Protein AF-A0A811Z2B8-F1 (afdb_monomer)

Nearest PDB structures (foldseek):
  6ftg-assembly1_b  TM=9.648E-01  e=1.712E-07  Oryctolagus cuniculus
  5umd-assembly1_4  TM=6.888E-01  e=4.053E-03  Plasmodium falciparum 3D7
  8btr-assembly1_Lc  TM=7.203E-01  e=3.922E-02  Giardia lamblia ATCC 50803

Radius of gyration: 39.34 Å; Cα contacts (8 Å, |Δi|>4): 7; chains: 1; bounding box: 70×96×105 Å

InterPro domains:
  IPR002673 Large ribosomal subunit protein eL29 [PF01779] (3-42)
  IPR002673 Large ribosomal subunit protein eL29 [PTHR12884] (1-61)

Mean predicted aligned error: 20.72 Å

Organism: Nyctereutes procyonoides (NCBI:txid34880)

Solvent-accessible surface area (backbone atoms only — not comparable to full-atom values): 12172 Å² total; per-residue (Å²): 134,92,84,78,85,91,79,86,68,85,67,51,63,61,5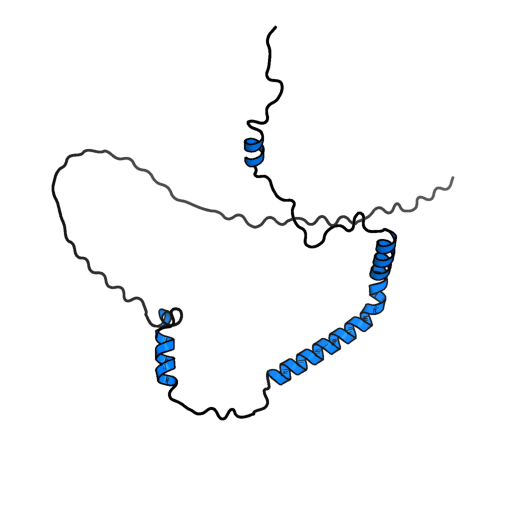8,52,50,74,80,47,82,75,77,83,86,86,62,98,75,74,81,74,76,92,54,60,66,72,60,52,51,52,53,50,52,54,64,68,52,51,73,80,50,44,69,64,50,51,54,53,51,50,53,52,49,50,53,51,50,51,52,50,52,49,61,76,52,61,76,87,70,79,77,86,68,82,91,66,83,52,66,66,56,51,50,53,51,49,66,68,35,74,84,60,42,64,78,77,60,80,86,79,87,74,91,82,90,80,90,83,89,87,85,82,89,83,87,86,85,84,85,85,92,81,90,82,91,86,82,88,86,89,82,85,87,78,84,83,79,82,82,78,85,80,89,80,86,84,88,81,86,74,90,81,88,80,92,131

Sequence (168 aa):
MAKFKNHTMHNQSQKWHRNGIKKPQSQRYKSLKSVDPKFLRNMCFAKKHNKKGLKKMQTNNAKAMTARAETIKALVKPKEVKPKIPKGDSHKLNGLAYTTHPKLRERLYPPKSKAKAQTKAQAVAATPAPAPASTHAAQVPKSPQAPTACQCEDGRTGMTPGLLSAWA

Secondary structure (DSSP, 8-state):
---------TTHHHHHHHS--PPPPP-SS---TTS-HHHHHHHHHHHHHGGGGHHHHHHHHHHHHHHHHHHHHHHHS-----------SHHHHHHHHHHH-HHHHGGG-----------------------------------PPPPPP-------------------

Structure (mmCIF, N/CA/C/O backbone):
data_AF-A0A811Z2B8-F1
#
_entry.id   AF-A0A811Z2B8-F1
#
loop_
_atom_site.group_PDB
_atom_site.id
_atom_site.type_symbol
_atom_site.label_atom_id
_atom_site.label_alt_id
_atom_site.label_comp_id
_atom_site.label_asym_id
_atom_site.label_entity_id
_atom_site.label_seq_id
_atom_site.pdbx_PDB_ins_code
_atom_site.Cartn_x
_atom_site.Cartn_y
_atom_site.Cartn_z
_atom_site.occupancy
_atom_site.B_iso_or_equiv
_atom_site.auth_seq_id
_atom_site.auth_comp_id
_atom_site.auth_asym_id
_atom_site.auth_atom_id
_atom_site.pdbx_PDB_model_num
ATOM 1 N N . MET A 1 1 ? 41.470 -36.071 -34.211 1.00 83.38 1 MET A N 1
ATOM 2 C CA . MET A 1 1 ? 40.555 -35.698 -33.107 1.00 83.38 1 MET A CA 1
ATOM 3 C C . MET A 1 1 ? 39.677 -34.545 -33.572 1.00 83.38 1 MET A C 1
ATOM 5 O O . MET A 1 1 ? 40.215 -33.509 -33.948 1.00 83.38 1 MET A O 1
ATOM 9 N N . ALA A 1 2 ? 38.360 -34.741 -33.648 1.00 87.75 2 ALA A N 1
ATOM 10 C CA . ALA A 1 2 ? 37.443 -33.703 -34.119 1.00 87.75 2 ALA A CA 1
ATOM 11 C C . ALA A 1 2 ? 37.185 -32.683 -33.000 1.00 87.75 2 ALA A C 1
ATOM 13 O O . ALA A 1 2 ? 36.843 -33.059 -31.881 1.00 87.75 2 ALA A O 1
ATOM 14 N N . LYS A 1 3 ? 37.380 -31.394 -33.292 1.00 93.88 3 LYS A N 1
ATOM 15 C CA . LYS A 1 3 ? 37.136 -30.296 -32.346 1.00 93.88 3 LYS A CA 1
ATOM 16 C C . LYS A 1 3 ? 35.720 -29.755 -32.550 1.00 93.88 3 LYS A C 1
ATOM 18 O O . LYS A 1 3 ? 35.315 -29.540 -33.688 1.00 93.88 3 LYS A O 1
ATOM 23 N N . PHE A 1 4 ? 34.996 -29.495 -31.464 1.00 94.12 4 PHE A N 1
ATOM 24 C CA . PHE A 1 4 ? 33.685 -28.837 -31.488 1.00 94.12 4 PHE A CA 1
ATOM 25 C C . PHE A 1 4 ? 33.753 -27.452 -30.827 1.00 94.12 4 PHE A C 1
ATOM 27 O O . PHE A 1 4 ? 34.719 -27.111 -30.142 1.00 94.12 4 PHE A O 1
ATOM 34 N N . LYS A 1 5 ? 32.734 -26.618 -31.062 1.00 94.00 5 LYS A N 1
ATOM 35 C CA . LYS A 1 5 ? 32.624 -25.292 -30.440 1.00 94.00 5 LYS A CA 1
ATOM 36 C C . LYS A 1 5 ? 32.165 -25.444 -28.989 1.00 94.00 5 LYS A C 1
ATOM 38 O O . LYS A 1 5 ? 31.076 -25.945 -28.742 1.00 94.00 5 LYS A O 1
ATOM 43 N N . ASN A 1 6 ? 32.957 -24.937 -28.052 1.00 93.06 6 ASN A N 1
ATOM 44 C CA . ASN A 1 6 ? 32.712 -25.136 -26.621 1.00 93.06 6 ASN A CA 1
ATOM 45 C C . ASN A 1 6 ? 31.554 -24.288 -26.043 1.00 93.06 6 ASN A C 1
ATOM 47 O O . ASN A 1 6 ? 30.937 -24.697 -25.067 1.00 93.06 6 ASN A O 1
ATOM 51 N N . HIS A 1 7 ? 31.229 -23.117 -26.616 1.00 95.50 7 HIS A N 1
ATOM 52 C CA . HIS A 1 7 ? 30.182 -22.223 -26.088 1.00 95.50 7 HIS A CA 1
ATOM 53 C C . HIS A 1 7 ? 29.614 -21.266 -27.159 1.00 95.50 7 HIS A C 1
ATOM 55 O O . HIS A 1 7 ? 30.344 -20.825 -28.051 1.00 95.50 7 HIS A O 1
ATOM 61 N N . THR A 1 8 ? 28.316 -20.922 -27.083 1.00 95.56 8 THR A N 1
ATOM 62 C CA . THR A 1 8 ? 27.687 -19.908 -27.954 1.00 95.56 8 THR A CA 1
ATOM 63 C C . THR A 1 8 ? 26.450 -19.241 -27.332 1.00 95.56 8 THR A C 1
ATOM 65 O O . THR A 1 8 ? 25.540 -19.907 -26.836 1.00 95.56 8 THR A O 1
ATOM 68 N N . MET A 1 9 ? 26.376 -17.910 -27.438 1.00 97.06 9 MET A N 1
ATOM 69 C CA . MET A 1 9 ? 25.198 -17.103 -27.079 1.00 97.06 9 MET A CA 1
ATOM 70 C C . MET A 1 9 ? 24.403 -16.596 -28.301 1.00 97.06 9 MET A C 1
ATOM 72 O O . MET A 1 9 ? 23.447 -15.841 -28.142 1.00 97.06 9 MET A O 1
ATOM 76 N N . HIS A 1 10 ? 24.749 -17.043 -29.515 1.00 97.50 10 HIS A N 1
ATOM 77 C CA . HIS A 1 10 ? 24.294 -16.448 -30.782 1.00 97.50 10 HIS A CA 1
ATOM 78 C C . HIS A 1 10 ? 22.764 -16.315 -30.925 1.00 97.50 10 HIS A C 1
ATOM 80 O O . HIS A 1 10 ? 22.263 -15.237 -31.220 1.00 97.50 10 HIS A O 1
ATOM 86 N N . ASN A 1 11 ? 22.006 -17.382 -30.658 1.00 96.50 11 ASN A N 1
ATOM 87 C CA . ASN A 1 11 ? 20.543 -17.392 -30.813 1.00 96.50 11 ASN A CA 1
ATOM 88 C C . ASN A 1 11 ? 19.789 -17.230 -29.475 1.00 96.50 11 ASN A C 1
ATOM 90 O O . ASN A 1 11 ? 18.588 -17.476 -29.389 1.00 96.50 11 ASN A O 1
ATOM 94 N N . GLN A 1 12 ? 20.479 -16.883 -28.384 1.00 96.25 12 GLN A N 1
ATOM 95 C CA . GLN A 1 12 ? 19.841 -16.825 -27.061 1.00 96.25 12 GLN A CA 1
ATOM 96 C C . GLN A 1 12 ? 18.939 -15.595 -26.940 1.00 96.25 12 GLN A C 1
ATOM 98 O O . GLN A 1 12 ? 17.771 -15.725 -26.581 1.00 96.25 12 GLN A O 1
ATOM 103 N N . SER A 1 13 ? 19.444 -14.429 -27.359 1.00 97.00 13 SER A N 1
ATOM 104 C CA . SER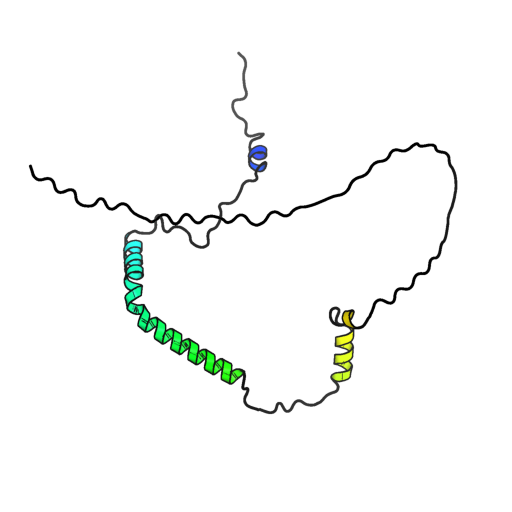 A 1 13 ? 18.674 -13.182 -27.363 1.00 97.00 13 SER A CA 1
ATOM 105 C C . SER A 1 13 ? 17.410 -13.303 -28.216 1.00 97.00 13 SER A C 1
ATOM 107 O O . SER A 1 13 ? 16.319 -12.985 -27.747 1.00 97.00 13 SER A O 1
ATOM 109 N N . GLN A 1 14 ? 17.516 -13.852 -29.431 1.00 97.31 14 GLN A N 1
ATOM 110 C CA . GLN A 1 14 ? 16.360 -13.998 -30.317 1.00 97.31 14 GLN A CA 1
ATOM 111 C C . GLN A 1 14 ? 15.260 -14.858 -29.681 1.00 97.31 14 GLN A C 1
ATOM 113 O O . GLN A 1 14 ? 14.087 -14.509 -29.784 1.00 97.31 14 GLN A O 1
ATOM 118 N N . LYS A 1 15 ? 15.623 -15.948 -28.986 1.00 97.12 15 LYS A N 1
ATOM 119 C CA . LYS A 1 15 ? 14.669 -16.809 -28.266 1.00 97.12 15 LYS A CA 1
ATOM 120 C C . LYS A 1 15 ? 13.987 -16.085 -27.106 1.00 97.12 15 LYS A C 1
ATOM 122 O O . LYS A 1 15 ? 12.770 -16.188 -26.984 1.00 97.12 15 LYS A O 1
ATOM 127 N N . TRP A 1 16 ? 14.726 -15.331 -26.289 1.00 97.25 16 TRP A N 1
ATOM 128 C CA . TRP A 1 16 ? 14.139 -14.559 -25.184 1.00 97.25 16 TRP A CA 1
ATOM 129 C C . TRP A 1 16 ? 13.145 -13.501 -25.679 1.00 97.25 16 TRP A C 1
ATOM 131 O O . TRP A 1 16 ? 12.117 -13.264 -25.045 1.00 97.25 16 TRP A O 1
ATOM 141 N N . HIS A 1 17 ? 13.410 -12.910 -26.846 1.00 97.75 17 HIS A N 1
ATOM 142 C CA . HIS A 1 17 ? 12.545 -11.895 -27.442 1.00 97.75 17 HIS A CA 1
ATOM 143 C C . HIS A 1 17 ? 11.357 -12.461 -28.234 1.00 97.75 17 HIS A C 1
ATOM 145 O O . HIS A 1 17 ? 10.406 -11.712 -28.439 1.00 97.75 17 HIS A O 1
ATOM 151 N N . ARG A 1 18 ? 11.326 -13.757 -28.604 1.00 97.00 18 ARG A N 1
ATOM 152 C CA . ARG A 1 18 ? 10.148 -14.375 -29.263 1.00 97.00 18 ARG A CA 1
ATOM 153 C C . ARG A 1 18 ? 8.863 -14.180 -28.452 1.00 97.00 18 ARG A C 1
ATOM 155 O O . ARG A 1 18 ? 7.837 -13.833 -29.020 1.00 97.00 18 ARG A O 1
ATOM 162 N N . ASN A 1 19 ? 8.949 -14.348 -27.132 1.00 94.50 19 ASN A N 1
ATOM 163 C CA . ASN A 1 19 ? 7.824 -14.160 -26.204 1.00 94.50 19 ASN A CA 1
ATOM 164 C C . ASN A 1 19 ? 7.843 -12.775 -25.523 1.00 94.50 19 ASN A C 1
ATOM 166 O O . ASN A 1 19 ? 6.902 -12.395 -24.819 1.00 94.50 19 ASN A O 1
ATOM 170 N N . GLY A 1 20 ? 8.915 -12.011 -25.750 1.00 96.69 20 GLY A N 1
ATOM 171 C CA . GLY A 1 20 ? 9.208 -10.743 -25.099 1.00 96.69 20 GLY A CA 1
ATOM 172 C C . GLY A 1 20 ? 9.637 -10.913 -23.640 1.00 96.69 20 GLY A C 1
ATOM 173 O O . GLY A 1 20 ? 8.982 -11.587 -22.847 1.00 96.69 20 GLY A O 1
ATOM 174 N N . ILE A 1 21 ? 10.713 -10.231 -23.252 1.00 96.88 21 ILE A N 1
ATOM 175 C CA . ILE A 1 21 ? 11.172 -10.196 -21.861 1.00 96.88 21 ILE A CA 1
ATOM 176 C C . ILE A 1 21 ? 10.199 -9.321 -21.060 1.00 96.88 21 ILE A C 1
ATOM 178 O O . ILE A 1 21 ? 10.200 -8.093 -21.173 1.00 96.88 21 ILE A O 1
ATOM 182 N N . LYS A 1 22 ? 9.314 -9.951 -20.283 1.00 96.94 22 LYS A N 1
ATOM 183 C CA . LYS A 1 22 ? 8.306 -9.242 -19.487 1.00 96.94 22 LYS A CA 1
ATOM 184 C C . LYS A 1 22 ? 8.920 -8.682 -18.207 1.00 96.94 22 LYS A C 1
ATOM 186 O O . LYS A 1 22 ? 9.706 -9.342 -17.533 1.00 96.94 22 LYS A O 1
ATOM 191 N N . LYS A 1 23 ? 8.515 -7.461 -17.854 1.00 97.06 23 LYS A N 1
ATOM 192 C CA . LYS A 1 23 ? 8.811 -6.874 -16.542 1.00 97.06 23 LYS A CA 1
ATOM 193 C C . LYS A 1 23 ? 7.966 -7.578 -15.469 1.00 97.06 23 LYS A C 1
ATOM 195 O O . LYS A 1 23 ? 6.848 -7.992 -15.781 1.00 97.06 23 LYS A O 1
ATOM 200 N N . PRO A 1 24 ? 8.449 -7.692 -14.220 1.00 96.62 24 PRO A N 1
ATOM 201 C CA . PRO A 1 24 ? 7.628 -8.214 -13.135 1.00 96.62 24 PRO A CA 1
ATOM 202 C C . PRO A 1 24 ? 6.391 -7.331 -12.935 1.00 96.62 24 PRO A C 1
ATOM 204 O O . PRO A 1 24 ? 6.470 -6.103 -13.031 1.00 96.62 24 PRO A O 1
ATOM 207 N N . GLN A 1 25 ? 5.249 -7.955 -12.648 1.00 96.50 25 GLN A N 1
ATOM 208 C CA . GLN A 1 25 ? 4.001 -7.237 -12.414 1.00 96.50 25 GLN A CA 1
ATOM 209 C C . GLN A 1 25 ? 4.103 -6.390 -11.140 1.00 96.50 25 GLN A C 1
ATOM 211 O O . GLN A 1 25 ? 4.441 -6.890 -10.064 1.00 96.50 25 GLN A O 1
ATOM 216 N N . SER A 1 26 ? 3.793 -5.098 -11.247 1.00 96.50 26 SER A N 1
ATOM 217 C CA . SER A 1 26 ? 3.652 -4.233 -10.080 1.00 96.50 26 SER A CA 1
ATOM 218 C C . SER A 1 26 ? 2.260 -4.406 -9.468 1.00 96.50 26 SER A C 1
ATOM 220 O O . SER A 1 26 ? 1.243 -4.281 -10.144 1.00 96.50 26 SER A O 1
ATOM 222 N N . GLN A 1 27 ? 2.214 -4.682 -8.165 1.00 96.25 27 GLN A N 1
ATOM 223 C CA . GLN A 1 27 ? 0.973 -4.770 -7.394 1.00 96.25 27 GLN A CA 1
ATOM 224 C C . GLN A 1 27 ? 0.829 -3.542 -6.486 1.00 96.25 27 GLN A C 1
ATOM 226 O O . GLN A 1 27 ? 1.819 -3.093 -5.904 1.00 96.25 27 GLN A O 1
ATOM 231 N N . ARG A 1 28 ? -0.403 -3.023 -6.324 1.00 97.56 28 ARG A N 1
ATOM 232 C CA . ARG A 1 28 ? -0.700 -1.861 -5.452 1.00 97.56 28 ARG A CA 1
ATOM 233 C C . ARG A 1 28 ? -0.214 -2.074 -4.014 1.00 97.56 28 ARG A C 1
ATOM 235 O O . ARG A 1 28 ? 0.331 -1.157 -3.412 1.00 97.56 28 ARG A O 1
ATOM 242 N N . TYR A 1 29 ? -0.400 -3.280 -3.480 1.00 96.69 29 TYR A N 1
ATOM 243 C CA . TYR A 1 29 ? 0.074 -3.675 -2.155 1.00 96.69 29 TYR A CA 1
ATOM 244 C C . TYR A 1 29 ? 1.035 -4.857 -2.284 1.00 96.69 29 TYR A C 1
ATOM 246 O O . TYR A 1 29 ? 0.654 -5.915 -2.783 1.00 96.69 29 TYR A O 1
ATOM 254 N N . LYS A 1 30 ? 2.284 -4.672 -1.846 1.00 97.00 30 LYS A N 1
ATOM 255 C CA . LYS A 1 30 ? 3.310 -5.725 -1.813 1.00 97.00 30 LYS A CA 1
ATOM 256 C C . LYS A 1 30 ? 3.226 -6.527 -0.511 1.00 97.00 30 LYS A C 1
ATOM 258 O O . LYS A 1 30 ? 2.704 -6.045 0.494 1.00 97.00 30 LYS A O 1
ATOM 263 N N . SER A 1 31 ? 3.781 -7.738 -0.512 1.00 96.25 31 SER A N 1
ATOM 264 C CA . SER A 1 31 ? 3.920 -8.542 0.705 1.00 96.25 31 SER A CA 1
ATOM 265 C C . SER A 1 31 ? 4.874 -7.881 1.702 1.00 96.25 31 SER A C 1
ATOM 267 O O . SER A 1 31 ? 5.921 -7.378 1.304 1.00 96.25 31 SER A O 1
ATOM 269 N N . LEU A 1 32 ? 4.574 -7.984 2.997 1.00 97.00 32 LEU A N 1
ATOM 270 C CA . LEU A 1 32 ? 5.443 -7.512 4.086 1.00 97.00 32 LEU A CA 1
ATOM 271 C C . LEU A 1 32 ? 6.443 -8.587 4.554 1.00 97.00 32 LEU A C 1
ATOM 273 O O . LEU A 1 32 ? 6.851 -8.606 5.714 1.00 97.00 32 LEU A O 1
ATOM 277 N N . LYS A 1 33 ? 6.809 -9.521 3.667 1.00 95.81 33 LYS A N 1
ATOM 278 C CA . LYS A 1 33 ? 7.812 -10.553 3.954 1.00 95.81 33 LYS A CA 1
ATOM 279 C C . LYS A 1 33 ? 9.177 -9.878 4.139 1.00 95.81 33 LYS A C 1
ATOM 281 O O . LYS A 1 33 ? 9.493 -8.946 3.406 1.00 95.81 33 LYS A O 1
ATOM 286 N N . SER A 1 34 ? 9.945 -10.341 5.124 1.00 97.19 34 SER A N 1
ATOM 287 C CA . SER A 1 34 ? 11.258 -9.792 5.514 1.00 97.19 34 SER A CA 1
ATOM 288 C C . SER A 1 34 ? 11.241 -8.427 6.219 1.00 97.19 34 SER A C 1
ATOM 290 O O . SER A 1 34 ? 12.303 -7.876 6.491 1.00 97.19 34 SER A O 1
ATOM 292 N N . VAL A 1 35 ? 10.067 -7.885 6.556 1.00 97.50 35 VAL A N 1
ATOM 293 C CA . VAL A 1 35 ? 9.969 -6.727 7.459 1.00 97.50 35 VAL A CA 1
ATOM 294 C C . VAL A 1 35 ? 10.275 -7.177 8.892 1.00 97.50 35 VAL A C 1
ATOM 296 O O . VAL A 1 35 ? 9.933 -8.299 9.267 1.00 97.50 35 VAL A O 1
ATOM 299 N N . ASP A 1 36 ? 10.901 -6.305 9.688 1.00 97.88 36 ASP A N 1
ATOM 300 C CA . ASP A 1 36 ? 11.283 -6.580 11.077 1.00 97.88 36 ASP A CA 1
ATOM 301 C C . ASP A 1 36 ? 10.135 -7.233 11.884 1.00 97.88 36 ASP A C 1
ATOM 303 O O . ASP A 1 36 ? 9.046 -6.650 12.007 1.00 97.88 36 ASP A O 1
ATOM 307 N N . PRO A 1 37 ? 10.352 -8.429 12.465 1.00 98.06 37 PRO A N 1
ATOM 308 C CA . PRO A 1 37 ? 9.346 -9.112 13.266 1.00 98.06 37 PRO A CA 1
ATOM 309 C C . PRO A 1 37 ? 8.814 -8.271 14.430 1.00 98.06 37 PRO A C 1
ATOM 311 O O . PRO A 1 37 ? 7.626 -8.368 14.748 1.00 98.06 37 PRO A O 1
ATOM 314 N N . LYS A 1 38 ? 9.642 -7.427 15.066 1.00 98.25 38 LYS A N 1
ATOM 315 C CA . LYS A 1 38 ? 9.194 -6.579 16.184 1.00 98.25 38 LYS A CA 1
ATOM 316 C C . LYS A 1 38 ? 8.194 -5.528 15.700 1.00 98.25 38 LYS A C 1
ATOM 318 O O . LYS A 1 38 ? 7.119 -5.390 16.293 1.00 98.25 38 LYS A O 1
ATOM 323 N N . PHE A 1 39 ? 8.487 -4.865 14.583 1.00 98.06 39 PHE A N 1
ATOM 324 C CA . PHE A 1 39 ? 7.545 -3.970 13.913 1.00 98.06 39 PHE A CA 1
ATOM 325 C C . PHE A 1 39 ? 6.250 -4.682 13.487 1.00 98.06 39 PHE A C 1
ATOM 327 O O . PHE A 1 39 ? 5.151 -4.191 13.766 1.00 98.06 39 PHE A O 1
ATOM 334 N N . LEU A 1 40 ? 6.351 -5.864 12.864 1.00 97.75 40 LEU A N 1
ATOM 335 C CA . LEU A 1 40 ? 5.181 -6.628 12.416 1.00 97.75 40 LEU A CA 1
ATOM 336 C C . LEU A 1 40 ? 4.270 -7.028 13.578 1.00 97.75 40 LEU A C 1
ATOM 338 O O . LEU A 1 40 ? 3.049 -6.912 13.460 1.00 97.75 40 LEU A O 1
ATOM 342 N N . ARG A 1 41 ? 4.839 -7.436 14.718 1.00 98.19 41 ARG A N 1
ATOM 343 C CA . ARG A 1 41 ? 4.070 -7.750 15.932 1.00 98.19 41 ARG A CA 1
ATOM 344 C C . ARG A 1 41 ? 3.248 -6.548 16.384 1.00 98.19 41 ARG A C 1
ATOM 346 O O . ARG A 1 41 ? 2.037 -6.682 16.554 1.00 98.19 41 ARG A O 1
ATOM 353 N N . ASN A 1 42 ? 3.868 -5.374 16.508 1.00 97.94 42 ASN A N 1
ATOM 354 C CA . ASN A 1 42 ? 3.167 -4.152 16.909 1.00 97.94 42 ASN A CA 1
ATOM 355 C C . ASN A 1 42 ? 2.056 -3.763 15.917 1.00 97.94 42 ASN A C 1
ATOM 357 O O . ASN A 1 42 ? 0.915 -3.529 16.313 1.00 97.94 42 ASN A O 1
ATOM 361 N N . MET A 1 43 ? 2.352 -3.762 14.615 1.00 97.81 43 MET A N 1
ATOM 362 C CA . MET A 1 43 ? 1.357 -3.458 13.584 1.00 97.81 43 MET A CA 1
ATOM 363 C C . MET A 1 43 ? 0.178 -4.446 13.609 1.00 97.81 43 MET A C 1
ATOM 365 O O . MET A 1 43 ? -0.971 -4.036 13.426 1.00 97.81 43 MET A O 1
ATOM 369 N N . CYS A 1 44 ? 0.430 -5.735 13.854 1.00 97.50 44 CYS A N 1
ATOM 370 C CA . CYS A 1 44 ? -0.621 -6.736 14.028 1.00 97.50 44 CYS A CA 1
ATOM 371 C C . CYS A 1 44 ? -1.489 -6.444 15.260 1.00 97.50 44 CYS A C 1
ATOM 373 O O . CYS A 1 44 ? -2.713 -6.519 15.155 1.00 97.50 44 CYS A O 1
ATOM 375 N N . PHE A 1 45 ? -0.901 -6.051 16.395 1.00 97.94 45 PHE A N 1
ATOM 376 C CA . PHE A 1 45 ? -1.661 -5.651 17.586 1.00 97.94 45 PHE A CA 1
ATOM 377 C C . PHE A 1 45 ? -2.512 -4.397 17.350 1.00 97.94 45 PHE A C 1
ATOM 379 O O . PHE A 1 45 ? -3.696 -4.391 17.695 1.00 97.94 45 PHE A O 1
ATOM 386 N N . ALA A 1 46 ? -1.961 -3.372 16.696 1.00 96.44 46 ALA A N 1
ATOM 387 C CA . ALA A 1 46 ? -2.713 -2.175 16.326 1.00 96.44 46 ALA A CA 1
ATOM 388 C C . ALA A 1 46 ? -3.921 -2.530 15.440 1.00 96.44 46 ALA A C 1
ATOM 390 O O . ALA A 1 46 ? -5.060 -2.168 15.744 1.00 96.44 46 ALA A O 1
ATOM 391 N N . LYS A 1 47 ? -3.700 -3.346 14.397 1.00 96.12 47 LYS A N 1
ATOM 392 C CA . LYS A 1 47 ? -4.771 -3.8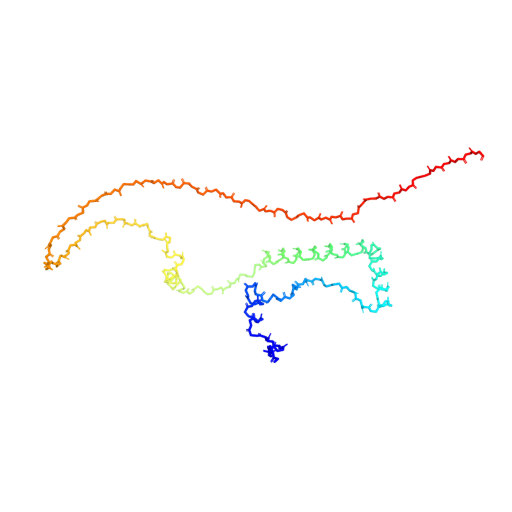31 13.512 1.00 96.12 47 LYS A CA 1
ATOM 393 C C . LYS A 1 47 ? -5.815 -4.670 14.254 1.00 96.12 47 LYS A C 1
ATOM 395 O O . LYS A 1 47 ? -7.008 -4.513 13.995 1.00 96.12 47 LYS A O 1
ATOM 400 N N . LYS A 1 48 ? -5.390 -5.506 15.208 1.00 96.94 48 LYS A N 1
ATOM 401 C CA .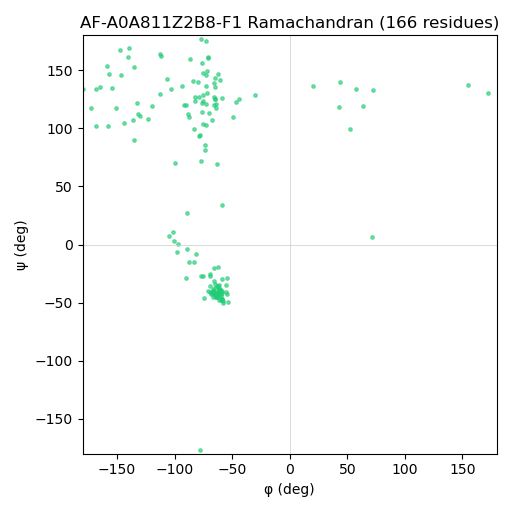 LYS A 1 48 ? -6.267 -6.352 16.036 1.00 96.94 48 LYS A CA 1
ATOM 402 C C . LYS A 1 48 ? -7.245 -5.526 16.876 1.00 96.94 48 LYS A C 1
ATOM 404 O O . LYS A 1 48 ? -8.400 -5.923 17.030 1.00 96.94 48 LYS A O 1
ATOM 409 N N . HIS A 1 49 ? -6.815 -4.380 17.406 1.00 96.50 49 HIS A N 1
ATOM 410 C CA . HIS A 1 49 ? -7.614 -3.577 18.338 1.00 96.50 49 HIS A CA 1
ATOM 411 C C . HIS A 1 49 ? -8.382 -2.401 17.710 1.00 96.50 49 HIS A C 1
ATOM 413 O O . HIS A 1 49 ? -9.147 -1.751 18.423 1.00 96.50 49 HIS A O 1
ATOM 419 N N . ASN A 1 50 ? -8.300 -2.183 16.391 1.00 94.50 50 ASN A N 1
ATOM 420 C CA . ASN A 1 50 ? -9.039 -1.116 15.692 1.00 94.50 50 ASN A CA 1
ATOM 421 C C . ASN A 1 50 ? -10.563 -1.149 15.918 1.00 94.50 50 ASN A C 1
ATOM 423 O O . ASN A 1 50 ? -11.212 -0.104 15.947 1.00 94.50 50 ASN A O 1
ATOM 427 N N . LYS A 1 51 ? -11.146 -2.333 16.156 1.00 93.75 51 LYS A N 1
ATOM 428 C CA . LYS A 1 51 ? -12.588 -2.487 16.421 1.00 93.75 51 LYS A CA 1
ATOM 429 C C . LYS A 1 51 ? -13.062 -1.698 17.650 1.00 93.75 51 LYS A C 1
ATOM 431 O O . LYS A 1 51 ? -14.202 -1.244 17.674 1.00 93.75 51 LYS A O 1
ATOM 436 N N . LYS A 1 52 ? -12.194 -1.484 18.648 1.00 93.56 52 LYS A N 1
ATOM 437 C CA . LYS A 1 52 ? -12.537 -0.760 19.886 1.00 93.56 52 LYS A CA 1
ATOM 438 C C . LYS A 1 52 ? -12.857 0.721 19.637 1.00 93.56 52 LYS A C 1
ATOM 440 O O . LYS A 1 52 ? -13.6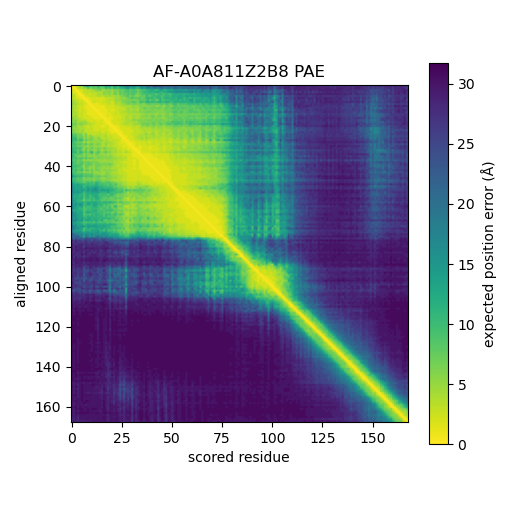81 1.297 20.340 1.00 93.56 52 LYS A O 1
ATOM 445 N N . GLY A 1 53 ? -12.226 1.340 18.637 1.00 91.44 53 GLY A N 1
ATOM 446 C CA . GLY A 1 53 ? -12.397 2.761 18.308 1.00 91.44 53 GLY A CA 1
ATOM 447 C C . GLY A 1 53 ? -13.531 3.060 17.325 1.00 91.44 53 GLY A C 1
ATOM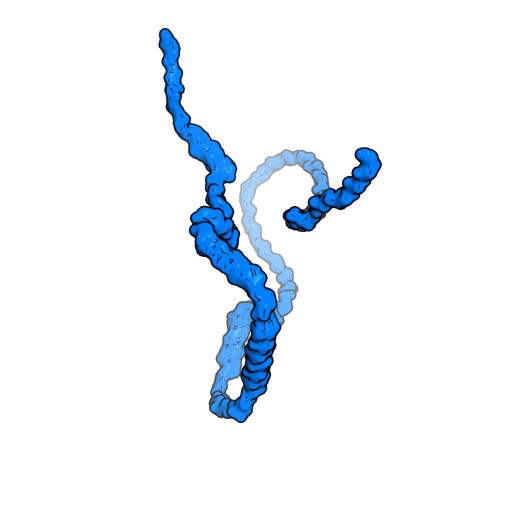 448 O O . GLY A 1 53 ? -13.812 4.229 17.061 1.00 91.44 53 GLY A O 1
ATOM 449 N N . LEU A 1 54 ? -14.199 2.030 16.792 1.00 93.69 54 LEU A N 1
ATOM 450 C CA . LEU A 1 54 ? -15.093 2.163 15.641 1.00 93.69 54 LEU A CA 1
ATOM 451 C C . LEU A 1 54 ? -16.260 3.131 15.888 1.00 93.69 54 LEU A C 1
ATOM 453 O O . LEU A 1 54 ? -16.522 3.990 15.051 1.00 93.69 54 LEU A O 1
ATOM 457 N N . LYS A 1 55 ? -16.912 3.058 17.057 1.00 93.81 55 LYS A N 1
ATOM 458 C CA . LYS A 1 55 ? -18.043 3.942 17.404 1.00 93.81 55 LYS A CA 1
ATOM 459 C C . LYS A 1 55 ? -17.635 5.418 17.454 1.00 93.81 55 LYS A C 1
ATOM 461 O O . LYS A 1 55 ? -18.348 6.273 16.943 1.00 93.81 55 LYS A O 1
ATOM 466 N N . LYS A 1 56 ? -16.467 5.718 18.034 1.00 94.88 56 LYS A N 1
ATOM 467 C CA . LYS A 1 56 ? -15.931 7.090 18.122 1.00 94.88 56 LYS A CA 1
ATOM 468 C C . LYS A 1 56 ? -15.576 7.635 16.737 1.00 94.88 56 LYS A C 1
ATOM 470 O O . LYS A 1 56 ? -15.856 8.787 16.427 1.00 94.88 56 LYS A O 1
ATOM 475 N N . MET A 1 57 ? -14.998 6.785 15.892 1.00 94.69 57 MET A N 1
ATOM 476 C CA . MET A 1 57 ? -14.677 7.131 14.511 1.00 94.69 57 MET A CA 1
ATOM 477 C C . MET A 1 57 ? -15.949 7.382 13.687 1.00 94.69 57 MET A C 1
ATOM 479 O O . MET A 1 57 ? -16.013 8.353 12.943 1.00 94.69 57 MET A O 1
ATOM 483 N N . GLN A 1 58 ? -16.983 6.551 13.842 1.00 96.00 58 GLN A N 1
ATOM 484 C CA . GLN A 1 58 ? -18.243 6.700 13.112 1.00 96.00 58 GLN A CA 1
ATOM 485 C C . GLN A 1 58 ? -18.957 8.008 13.459 1.00 96.00 58 GLN A C 1
ATOM 487 O O . GLN A 1 58 ? -19.393 8.716 12.556 1.00 96.00 58 GLN A O 1
ATOM 492 N N . THR A 1 59 ? -19.036 8.364 14.743 1.00 95.94 59 THR A N 1
ATOM 493 C CA . THR A 1 59 ? -19.669 9.624 15.158 1.00 95.94 59 THR A CA 1
ATOM 494 C C . THR A 1 59 ? -18.884 10.837 14.674 1.00 95.94 59 THR A C 1
ATOM 496 O O . THR A 1 59 ? -19.487 11.797 14.203 1.00 95.94 59 THR A O 1
ATOM 499 N N . ASN A 1 60 ? -17.551 10.802 14.730 1.00 97.19 60 ASN A N 1
ATOM 500 C CA . ASN A 1 60 ? -16.722 11.879 14.197 1.00 97.19 60 ASN A CA 1
ATOM 501 C C . ASN A 1 60 ? -16.885 12.032 12.675 1.00 97.19 60 ASN A C 1
ATOM 503 O O . ASN A 1 60 ? -17.096 13.142 12.194 1.00 97.19 60 ASN A O 1
ATOM 507 N N . ASN A 1 61 ? -16.884 10.922 11.934 1.00 96.38 61 ASN A N 1
ATOM 508 C CA . ASN A 1 61 ? -17.116 10.936 10.492 1.00 96.38 61 ASN A CA 1
ATOM 509 C C . ASN A 1 61 ? -18.517 11.445 10.139 1.00 96.38 61 ASN A C 1
ATOM 511 O O . ASN A 1 61 ? -18.650 12.243 9.217 1.00 96.38 61 ASN A O 1
ATOM 515 N N . ALA A 1 62 ? -19.552 11.038 10.881 1.00 97.06 62 ALA A N 1
ATOM 516 C CA . ALA A 1 62 ? -20.908 11.541 10.684 1.00 97.06 62 ALA A CA 1
ATOM 517 C C . ALA A 1 62 ? -20.963 13.061 10.886 1.00 97.06 62 ALA A C 1
ATOM 519 O O . ALA A 1 62 ? -21.450 13.765 10.008 1.00 97.06 62 ALA A O 1
ATOM 520 N N . LYS A 1 63 ? -20.367 13.574 11.972 1.00 97.31 63 LYS A N 1
ATOM 521 C CA . LYS A 1 63 ? -20.253 15.021 12.229 1.00 97.31 63 LYS A CA 1
ATOM 522 C C . LYS A 1 63 ? -19.506 15.758 11.110 1.00 97.31 63 LYS A C 1
ATOM 524 O O . LYS A 1 63 ? -19.901 16.848 10.709 1.00 97.31 63 LYS A O 1
ATOM 529 N N . ALA A 1 64 ? -18.437 15.167 10.580 1.00 97.06 64 ALA A N 1
ATOM 530 C CA . ALA A 1 64 ? -17.697 15.746 9.463 1.00 97.06 64 ALA A CA 1
ATOM 531 C C . ALA A 1 64 ? -18.528 15.768 8.166 1.00 97.06 64 ALA A C 1
ATOM 533 O O . ALA A 1 64 ? -18.460 16.735 7.408 1.00 97.06 64 ALA A O 1
ATOM 534 N N . MET A 1 65 ? -19.327 14.728 7.910 1.00 97.62 65 MET A N 1
ATOM 535 C CA . MET A 1 65 ? -20.219 14.671 6.748 1.00 97.62 65 MET A CA 1
ATOM 536 C C . MET A 1 65 ? -21.378 15.659 6.861 1.00 97.62 65 MET A C 1
ATOM 538 O O . MET A 1 65 ? -21.681 16.324 5.873 1.00 97.62 65 MET A O 1
ATOM 542 N N . THR A 1 66 ? -21.988 15.814 8.040 1.00 97.44 66 THR A N 1
ATOM 543 C CA . THR A 1 66 ? -23.063 16.799 8.246 1.00 97.44 66 THR A CA 1
ATOM 544 C C . THR A 1 66 ? -22.548 18.220 8.052 1.00 97.44 66 THR A C 1
ATOM 546 O O . THR A 1 66 ? -23.149 18.976 7.297 1.00 97.44 66 THR A O 1
ATOM 549 N N . ALA A 1 67 ? -21.379 18.551 8.611 1.00 97.38 67 ALA A N 1
ATOM 550 C CA . ALA A 1 67 ? -20.750 19.855 8.406 1.00 97.38 67 ALA A CA 1
ATOM 551 C C . ALA A 1 67 ? -20.463 20.130 6.918 1.00 97.38 67 ALA A C 1
ATOM 553 O O . ALA A 1 67 ? -20.735 21.219 6.419 1.00 97.38 67 ALA A O 1
ATOM 554 N N . ARG A 1 68 ? -19.965 19.129 6.176 1.00 96.50 68 ARG A N 1
ATOM 555 C CA . ARG A 1 68 ? -19.769 19.244 4.720 1.00 96.50 68 ARG A CA 1
ATOM 556 C C . ARG A 1 68 ? -21.085 19.412 3.959 1.00 96.50 68 ARG A C 1
ATOM 558 O O . ARG A 1 68 ? -21.132 20.142 2.977 1.00 96.50 68 ARG A O 1
ATOM 565 N N . ALA A 1 69 ? -22.155 18.748 4.383 1.00 96.69 69 ALA A N 1
ATOM 566 C CA . ALA A 1 69 ? -23.461 18.893 3.749 1.00 96.69 69 ALA A CA 1
ATOM 567 C C . ALA A 1 69 ? -24.036 20.300 3.968 1.00 96.69 69 ALA A C 1
ATOM 569 O O . ALA A 1 69 ? -24.576 20.899 3.039 1.00 96.69 69 ALA A O 1
ATOM 570 N N . GLU A 1 70 ? -23.881 20.852 5.170 1.00 94.12 70 GLU A N 1
ATOM 571 C CA . GLU A 1 70 ? -24.293 22.218 5.499 1.00 94.12 70 GLU A CA 1
ATOM 572 C C . GLU A 1 70 ? -23.505 23.260 4.707 1.00 94.12 70 GLU A C 1
ATOM 574 O O . GLU A 1 70 ? -24.102 24.191 4.166 1.00 94.12 70 GLU A O 1
ATOM 579 N N . THR A 1 71 ? -22.189 23.084 4.559 1.00 95.19 71 THR A N 1
ATOM 580 C CA . THR A 1 71 ? -21.365 24.001 3.760 1.00 95.19 71 THR A CA 1
ATOM 581 C C . THR A 1 71 ? -21.731 23.941 2.280 1.00 95.19 71 THR A C 1
ATOM 583 O O . THR A 1 71 ? -21.869 24.989 1.650 1.00 95.19 71 THR A O 1
ATOM 586 N N . ILE A 1 72 ? -21.975 22.747 1.727 1.00 95.75 72 ILE A N 1
ATOM 587 C CA . ILE A 1 72 ? -22.474 22.593 0.352 1.00 95.75 72 ILE A CA 1
ATOM 588 C C . ILE A 1 72 ? -23.846 23.259 0.209 1.00 95.75 72 ILE A C 1
ATOM 590 O O . ILE A 1 72 ? -24.065 24.009 -0.737 1.00 95.75 72 ILE A O 1
ATOM 594 N N . LYS A 1 73 ? -24.764 23.050 1.158 1.00 95.56 73 LYS A N 1
ATOM 595 C CA . LYS A 1 73 ? -26.094 23.677 1.146 1.00 95.56 73 LYS A CA 1
ATOM 596 C C . LYS A 1 73 ? -26.009 25.206 1.204 1.00 95.56 73 LYS A C 1
ATOM 598 O O . LYS A 1 73 ? -26.775 25.872 0.514 1.00 95.56 73 LYS A O 1
ATOM 603 N N . ALA A 1 74 ? -25.085 25.756 1.990 1.00 91.94 74 ALA A N 1
ATOM 604 C CA . ALA A 1 74 ? -24.829 27.192 2.068 1.00 91.94 74 ALA A CA 1
ATOM 605 C C . ALA A 1 74 ? -24.194 27.749 0.783 1.00 91.94 74 ALA A C 1
ATOM 607 O O . ALA A 1 74 ? -24.535 28.851 0.371 1.00 91.94 74 ALA A O 1
ATOM 608 N N . LEU A 1 75 ? -23.319 26.989 0.117 1.00 91.00 75 LEU A N 1
ATOM 609 C CA . LEU A 1 75 ? -22.761 27.372 -1.182 1.00 91.00 75 LEU A CA 1
ATOM 610 C C . LEU A 1 75 ? -23.826 27.356 -2.288 1.00 91.00 75 LEU A C 1
ATOM 612 O O . LEU A 1 75 ? -23.875 28.265 -3.110 1.00 91.00 75 LEU A O 1
ATOM 616 N N . VAL A 1 76 ? -24.682 26.329 -2.298 1.00 90.69 76 VAL A N 1
ATOM 617 C CA . VAL A 1 76 ? -25.782 26.168 -3.267 1.00 90.69 76 VAL A CA 1
ATOM 618 C C . VAL A 1 76 ? -26.888 27.202 -3.054 1.00 90.69 76 VAL A C 1
ATOM 620 O O . VAL A 1 76 ? -27.587 27.547 -4.003 1.00 90.69 76 VAL A O 1
ATOM 623 N N . LYS A 1 77 ? -27.037 27.732 -1.835 1.00 77.38 77 LYS A N 1
ATOM 624 C CA . LYS A 1 77 ? -27.840 28.926 -1.551 1.00 77.38 77 LYS A CA 1
ATOM 625 C C . LYS A 1 77 ? -26.927 30.152 -1.434 1.00 77.38 77 LYS A C 1
ATOM 627 O O . LYS A 1 77 ? -26.754 30.651 -0.318 1.00 77.38 77 LYS A O 1
ATOM 632 N N . PRO A 1 78 ? -26.323 30.650 -2.529 1.00 66.44 78 PRO A N 1
ATOM 633 C CA . PRO A 1 78 ? -25.507 31.843 -2.430 1.00 66.44 78 PRO A CA 1
ATOM 634 C C . PRO A 1 78 ? -26.381 32.980 -1.900 1.00 66.44 78 PRO A C 1
ATOM 636 O O . PRO A 1 78 ? -27.458 33.260 -2.427 1.00 66.44 78 PRO A O 1
ATOM 639 N N . LYS A 1 79 ? -25.904 33.611 -0.822 1.00 62.72 79 LYS A N 1
ATOM 640 C CA . LYS A 1 79 ? -26.390 34.909 -0.351 1.00 62.72 79 LYS A CA 1
ATOM 641 C C . LYS A 1 79 ? -26.537 35.823 -1.563 1.00 62.72 79 LYS A C 1
ATOM 643 O O . LYS A 1 79 ? -25.575 36.004 -2.308 1.00 62.72 79 LYS A O 1
ATOM 648 N N . GLU A 1 80 ? -27.734 36.375 -1.732 1.00 57.44 80 GLU A N 1
ATOM 649 C CA . GLU A 1 80 ? -28.113 37.328 -2.774 1.00 57.44 80 GLU A CA 1
ATOM 650 C C . GLU A 1 80 ? -27.319 38.640 -2.647 1.00 57.44 80 GLU A C 1
ATOM 652 O O . GLU A 1 80 ? -27.849 39.697 -2.319 1.00 57.44 80 GLU A O 1
ATOM 657 N N . VAL A 1 81 ? -26.019 38.610 -2.920 1.00 57.66 81 VAL A N 1
ATOM 658 C CA . VAL A 1 81 ? -25.299 39.816 -3.310 1.00 57.66 81 VAL A CA 1
ATOM 659 C C . VAL A 1 81 ? -25.559 39.958 -4.795 1.00 57.66 81 VAL A C 1
ATOM 661 O O . VAL A 1 81 ? -24.944 39.263 -5.598 1.00 57.66 81 VAL A O 1
ATOM 664 N N . LYS A 1 82 ? -26.520 40.819 -5.154 1.00 63.78 82 LYS A N 1
ATOM 665 C CA . LYS A 1 82 ? -26.789 41.198 -6.547 1.00 63.78 82 LYS A CA 1
ATOM 666 C C . LYS A 1 82 ? -25.458 41.591 -7.200 1.00 63.78 82 LYS A C 1
ATOM 668 O O . LYS A 1 82 ? -24.927 42.649 -6.851 1.00 63.78 82 LYS A O 1
ATOM 673 N N . PRO A 1 83 ? -24.905 40.798 -8.135 1.00 62.81 83 PRO A N 1
ATOM 674 C CA . PRO A 1 83 ? -23.732 41.237 -8.855 1.00 62.81 83 PRO A CA 1
ATOM 675 C C . PRO A 1 83 ? -24.207 42.368 -9.767 1.00 62.81 83 PRO A C 1
ATOM 677 O O . PRO A 1 83 ? -25.035 42.174 -10.660 1.00 62.81 83 PRO A O 1
ATOM 680 N N . LYS A 1 84 ? -23.747 43.589 -9.497 1.00 63.88 84 LYS A N 1
ATOM 681 C CA . LYS A 1 84 ? -24.030 44.755 -10.335 1.00 63.88 84 LYS A CA 1
ATOM 682 C C . LYS A 1 84 ? -23.120 44.662 -11.561 1.00 63.88 84 LYS A C 1
ATOM 684 O O . LYS A 1 84 ? -22.107 45.340 -11.656 1.00 63.88 84 LYS A O 1
ATOM 689 N N . ILE A 1 85 ? -23.442 43.716 -12.442 1.00 64.31 85 ILE A N 1
ATOM 690 C CA . ILE A 1 85 ? -22.708 43.462 -13.681 1.00 64.31 85 ILE A CA 1
ATOM 691 C C . ILE A 1 85 ? -23.081 44.581 -14.664 1.00 64.31 85 ILE A C 1
ATOM 693 O O . ILE A 1 85 ? -24.275 44.763 -14.935 1.00 64.31 85 ILE A O 1
ATOM 697 N N . PRO A 1 86 ? -22.111 45.341 -15.199 1.00 68.81 86 PRO A N 1
ATOM 698 C CA . PRO A 1 86 ? -22.386 46.302 -16.256 1.00 68.81 86 PRO A CA 1
ATOM 699 C C . PRO A 1 86 ? -22.838 45.549 -17.514 1.00 68.81 86 PRO A C 1
ATOM 701 O O . PRO A 1 86 ? -22.170 44.633 -17.991 1.00 68.81 86 PRO A O 1
ATOM 704 N N . LYS A 1 87 ? -24.006 45.916 -18.045 1.00 64.56 87 LYS A N 1
ATOM 705 C CA . LYS A 1 87 ? -24.558 45.343 -19.278 1.00 64.56 87 LYS A CA 1
ATOM 706 C C . LYS A 1 87 ? -23.835 45.982 -20.472 1.00 64.56 87 LYS A C 1
ATOM 708 O O . LYS A 1 87 ? -24.207 47.073 -20.880 1.00 64.56 87 LYS A O 1
ATOM 713 N N . GLY A 1 88 ? -22.786 45.334 -20.978 1.00 67.69 88 GLY A N 1
ATOM 714 C CA . GLY A 1 88 ? -22.075 45.723 -22.207 1.00 67.69 88 GLY A CA 1
ATOM 715 C C . GLY A 1 88 ? -22.273 44.711 -23.345 1.00 67.69 88 GLY A C 1
ATOM 716 O O . GLY A 1 88 ? -22.666 43.571 -23.077 1.00 67.69 88 GLY A O 1
ATOM 717 N N . ASP A 1 89 ? -21.983 45.131 -24.586 1.00 64.19 89 ASP A N 1
ATOM 718 C CA . ASP A 1 89 ? -22.296 44.554 -25.923 1.00 64.19 89 ASP A CA 1
ATOM 719 C C . ASP A 1 89 ? -21.787 43.127 -26.248 1.00 64.19 89 ASP A C 1
ATOM 721 O O . ASP A 1 89 ? -21.473 42.767 -27.385 1.00 64.19 89 ASP A O 1
ATOM 725 N N . SER A 1 90 ? -21.747 42.256 -25.253 1.00 64.69 90 SER A N 1
ATOM 726 C CA . SER A 1 90 ? -21.331 40.858 -25.337 1.00 64.69 90 SER A CA 1
ATOM 727 C C . SER A 1 90 ? -22.202 39.995 -26.255 1.00 64.69 90 SER A C 1
ATOM 729 O O . SER A 1 90 ? -21.744 38.951 -26.709 1.00 64.69 90 SER A O 1
ATOM 731 N N . HIS A 1 91 ? -23.435 40.403 -26.581 1.00 71.56 91 HIS A N 1
ATOM 732 C CA . HIS A 1 91 ? -24.354 39.565 -27.359 1.00 71.56 91 HIS A CA 1
ATOM 733 C C . HIS A 1 91 ? -23.880 39.345 -28.807 1.00 71.56 91 HIS A C 1
ATOM 735 O O . HIS A 1 91 ? -23.974 38.225 -29.316 1.00 71.56 91 HIS A O 1
ATOM 741 N N . LYS A 1 92 ? -23.351 40.378 -29.483 1.00 75.31 92 LYS A N 1
ATOM 742 C CA . LYS A 1 92 ? -22.848 40.236 -30.864 1.00 75.31 92 LYS A CA 1
ATOM 743 C C . LYS A 1 92 ? -21.596 39.353 -30.907 1.00 75.31 92 LYS A C 1
ATOM 745 O O . LYS A 1 92 ? -21.494 38.474 -31.756 1.00 75.31 92 LYS A O 1
ATOM 750 N N . LEU A 1 93 ? -20.689 39.532 -29.946 1.00 77.69 93 LEU A N 1
ATOM 751 C CA . LEU A 1 93 ? -19.447 38.759 -29.843 1.00 77.69 93 LEU A CA 1
ATOM 752 C C . LEU A 1 93 ? -19.697 37.298 -29.426 1.00 77.69 93 LEU A C 1
ATOM 754 O O . LEU A 1 93 ? -19.116 36.389 -30.016 1.00 77.69 93 LEU A O 1
ATOM 758 N N . ASN A 1 94 ? -20.618 37.051 -28.489 1.00 79.56 94 ASN A N 1
ATOM 759 C CA . ASN A 1 94 ? -21.018 35.697 -28.088 1.00 79.56 94 ASN A CA 1
ATOM 760 C C . ASN A 1 94 ? -21.713 34.932 -29.227 1.00 79.56 94 ASN A C 1
ATOM 762 O O . ASN A 1 94 ? -21.522 33.724 -29.351 1.00 79.56 94 ASN A O 1
ATOM 766 N N . GLY A 1 95 ? -22.478 35.620 -30.085 1.00 81.94 95 GLY A N 1
ATOM 767 C CA . GLY A 1 95 ? -23.086 35.019 -31.277 1.00 81.94 95 GLY A CA 1
ATOM 768 C C . GLY A 1 95 ? -22.041 34.527 -32.282 1.00 81.94 95 GLY A C 1
ATOM 769 O O . GLY A 1 95 ? -22.125 33.391 -32.747 1.00 81.94 95 GLY A O 1
ATOM 770 N N . LEU A 1 96 ? -21.013 35.342 -32.544 1.00 81.69 96 LEU A N 1
ATOM 771 C CA . LEU A 1 96 ? -19.890 34.970 -33.413 1.00 81.69 96 LEU A CA 1
ATOM 772 C C . LEU A 1 96 ? -19.064 33.813 -32.826 1.00 81.69 96 LEU A C 1
ATOM 774 O O . LEU A 1 96 ? -18.708 32.872 -33.544 1.00 81.69 96 LEU A O 1
ATOM 778 N N . ALA A 1 97 ? -18.816 33.829 -31.513 1.00 80.75 97 ALA A N 1
ATOM 779 C CA . ALA A 1 97 ? -18.170 32.722 -30.810 1.00 80.75 97 ALA A CA 1
ATOM 780 C C . ALA A 1 97 ? -18.980 31.417 -30.962 1.00 80.75 97 ALA A C 1
ATOM 782 O O . ALA A 1 97 ? -18.450 30.404 -31.410 1.00 80.75 97 ALA A O 1
ATOM 783 N N . TYR A 1 98 ? -20.297 31.456 -30.735 1.00 76.88 98 TYR A N 1
ATOM 784 C CA . TYR A 1 98 ? -21.184 30.297 -30.890 1.00 76.88 98 TYR A CA 1
ATOM 785 C C . TYR A 1 98 ? -21.171 29.708 -32.310 1.00 76.88 98 TYR A C 1
ATOM 787 O O . TYR A 1 98 ? -21.094 28.489 -32.469 1.00 76.88 98 TYR A O 1
ATOM 795 N N . THR A 1 99 ? -21.175 30.552 -33.347 1.00 79.56 99 THR A N 1
ATOM 796 C CA . THR A 1 99 ? -21.113 30.100 -34.749 1.00 79.56 99 THR A CA 1
ATOM 797 C C . THR A 1 99 ? -19.772 29.489 -35.152 1.00 79.56 99 THR A C 1
ATOM 799 O O . THR A 1 99 ? -19.729 28.648 -36.051 1.00 79.56 99 THR A O 1
ATOM 802 N N . THR A 1 100 ? -18.677 29.887 -34.501 1.00 81.62 100 THR A N 1
ATOM 803 C CA . THR A 1 100 ? -17.333 29.361 -34.794 1.00 81.62 100 THR A CA 1
ATOM 804 C C . THR A 1 100 ? -17.011 28.090 -34.006 1.00 81.62 100 THR A C 1
ATOM 806 O O . THR A 1 100 ? -16.090 27.360 -34.371 1.00 81.62 100 THR A O 1
ATOM 809 N N . HIS A 1 101 ? -17.778 27.766 -32.960 1.00 79.25 101 HIS A N 1
ATOM 810 C CA . HIS A 1 101 ? -17.533 26.582 -32.143 1.00 79.25 101 HIS A CA 1
ATOM 811 C C . HIS A 1 101 ? -17.910 25.275 -32.873 1.00 79.25 101 HIS A C 1
ATOM 813 O O . HIS A 1 101 ? -19.081 25.054 -33.199 1.00 79.25 101 HIS A O 1
ATOM 819 N N . PRO A 1 102 ? -16.955 24.342 -33.065 1.00 80.31 102 PRO A N 1
ATOM 820 C CA . PRO A 1 102 ? -17.128 23.189 -33.952 1.00 80.31 102 PRO A CA 1
ATOM 821 C C . PRO A 1 102 ? -18.243 22.224 -33.516 1.00 80.31 102 PRO A C 1
ATOM 823 O O . PRO A 1 102 ? -18.966 21.718 -34.364 1.00 80.31 102 PRO A O 1
ATOM 826 N N . LYS A 1 103 ? -18.454 22.022 -32.205 1.00 79.19 103 LYS A N 1
ATOM 827 C CA . LYS A 1 103 ? -19.510 21.128 -31.676 1.00 79.19 103 LYS A CA 1
ATOM 828 C C . LYS A 1 103 ? -20.923 21.724 -31.721 1.00 79.19 103 LYS A C 1
ATOM 830 O O . LYS A 1 103 ? -21.899 20.981 -31.731 1.00 79.19 103 LYS A O 1
ATOM 835 N N . LEU A 1 104 ? -21.046 23.053 -31.678 1.00 71.00 104 LEU A N 1
ATOM 836 C CA . LEU A 1 104 ? -22.342 23.749 -31.643 1.00 71.00 104 LEU A CA 1
ATOM 837 C C . LEU A 1 104 ? -22.841 24.065 -33.063 1.00 71.00 104 LEU A C 1
ATOM 839 O O . LEU A 1 104 ? -24.045 24.038 -33.307 1.00 71.00 104 LEU A O 1
ATOM 843 N N . ARG A 1 105 ? -21.916 24.255 -34.015 1.00 65.44 105 ARG A N 1
ATOM 844 C CA . ARG A 1 105 ? -22.190 24.468 -35.445 1.00 65.44 105 ARG A CA 1
ATOM 845 C C . ARG A 1 105 ? -22.890 23.287 -36.127 1.00 65.44 105 ARG A C 1
ATOM 847 O O . ARG A 1 105 ? -23.731 23.504 -36.995 1.00 65.44 105 ARG A O 1
ATOM 854 N N . GLU A 1 106 ? -22.579 22.049 -35.743 1.00 61.31 106 GLU A N 1
ATOM 855 C CA . GLU A 1 106 ? -23.140 20.843 -36.382 1.00 61.31 106 GLU A CA 1
ATOM 856 C C . GLU A 1 106 ? -24.651 20.670 -36.175 1.00 61.31 106 GLU A C 1
ATOM 858 O O . GLU A 1 106 ? -25.304 19.988 -36.959 1.00 61.31 106 GLU A O 1
ATOM 863 N N . ARG A 1 107 ? -25.244 21.315 -35.163 1.00 62.88 107 ARG A N 1
ATOM 864 C CA . ARG A 1 107 ? -26.683 21.195 -34.878 1.00 62.88 107 ARG A CA 1
ATOM 865 C C . ARG A 1 107 ? -27.575 22.086 -35.747 1.00 62.88 107 ARG A C 1
ATOM 867 O O . ARG A 1 107 ? -28.792 21.946 -35.682 1.00 62.88 107 ARG A O 1
ATOM 874 N N . LEU A 1 108 ? -26.999 22.991 -36.545 1.00 58.34 108 LEU A N 1
ATOM 875 C CA . LEU A 1 108 ? -27.743 23.989 -37.326 1.00 58.34 108 LEU A CA 1
ATOM 876 C C . LEU A 1 108 ? -27.925 23.649 -38.816 1.00 58.34 108 LEU A C 1
ATOM 878 O O . LEU A 1 108 ? -28.501 24.455 -39.544 1.00 58.34 108 LEU A O 1
ATOM 882 N N . TYR A 1 109 ? -27.479 22.481 -39.291 1.00 52.47 109 TYR A N 1
ATOM 883 C CA . TYR A 1 109 ? -27.613 22.110 -40.705 1.00 52.47 109 TYR A CA 1
ATOM 884 C C . TYR A 1 109 ? -28.219 20.707 -40.872 1.00 52.47 109 TYR A C 1
ATOM 886 O O . TYR A 1 109 ? -27.541 19.724 -40.576 1.00 52.47 109 TYR A O 1
ATOM 894 N N . PRO A 1 110 ? -29.459 20.554 -41.379 1.00 49.31 110 PRO A N 1
ATOM 895 C CA . PRO A 1 110 ? -29.877 19.273 -41.931 1.00 49.31 110 PRO A CA 1
ATOM 896 C C . PRO A 1 110 ? -29.165 19.069 -43.284 1.00 49.31 110 PRO A C 1
ATOM 898 O O . PRO A 1 110 ? -29.092 20.013 -44.081 1.00 49.31 110 PRO A O 1
ATOM 901 N N . PRO A 1 111 ? -28.623 17.873 -43.580 1.00 51.88 111 PRO A N 1
ATOM 902 C CA . PRO A 1 111 ? -27.906 17.631 -44.824 1.00 51.88 111 PRO A CA 1
ATOM 903 C C . PRO A 1 111 ? -28.890 17.705 -45.996 1.00 51.88 111 PRO A C 1
ATOM 905 O O . PRO A 1 111 ? -29.714 16.816 -46.201 1.00 51.88 111 PRO A O 1
ATOM 908 N N . LYS A 1 112 ? -28.823 18.782 -46.783 1.00 45.09 112 LYS A N 1
ATOM 909 C CA . LYS A 1 112 ? -29.557 18.878 -48.048 1.00 45.09 112 LYS A CA 1
ATOM 910 C C . LYS A 1 112 ? -28.842 18.010 -49.083 1.00 45.09 112 LYS A C 1
ATOM 912 O O . LYS A 1 112 ? -27.810 18.399 -49.620 1.00 45.09 112 LYS A O 1
ATOM 917 N N . SER A 1 113 ? -29.399 16.837 -49.368 1.00 61.00 113 SER A N 1
ATOM 918 C CA . SER A 1 113 ? -28.985 15.988 -50.485 1.00 61.00 113 SER A CA 1
ATOM 919 C C . SER A 1 113 ? -29.258 16.688 -51.820 1.00 61.00 113 SER A C 1
ATOM 921 O O . SER A 1 113 ? -30.412 16.989 -52.144 1.00 61.00 113 SER A O 1
ATOM 923 N N . LYS A 1 114 ? -28.217 16.908 -52.626 1.00 42.28 114 LYS A N 1
ATOM 924 C CA . LYS A 1 114 ? -28.347 17.248 -54.048 1.00 42.28 114 LYS A CA 1
ATOM 925 C C . LYS A 1 114 ? -27.331 16.445 -54.855 1.00 42.28 114 LYS A C 1
ATOM 927 O O . LYS A 1 114 ? -26.135 16.704 -54.818 1.00 42.28 114 LYS A O 1
ATOM 932 N N . ALA A 1 115 ? -27.859 15.468 -55.581 1.00 48.00 115 ALA A N 1
ATOM 933 C CA . ALA A 1 115 ? -27.220 14.857 -56.730 1.00 48.00 115 ALA A CA 1
ATOM 934 C C . ALA A 1 115 ? -27.065 15.891 -57.858 1.00 48.00 115 ALA A C 1
ATOM 936 O O . ALA A 1 115 ? -28.034 16.586 -58.170 1.00 48.00 115 ALA A O 1
ATOM 937 N N . LYS A 1 116 ? -25.895 15.937 -58.505 1.00 36.62 116 LYS A N 1
ATOM 938 C CA . LYS A 1 116 ? -25.779 16.045 -59.968 1.00 36.62 116 LYS A CA 1
ATOM 939 C C . LYS A 1 116 ? -24.344 15.793 -60.430 1.00 36.62 116 LYS A C 1
ATOM 941 O O . LYS A 1 116 ? -23.392 16.304 -59.854 1.00 36.62 116 LYS A O 1
ATOM 946 N N . ALA A 1 117 ? -24.253 14.971 -61.466 1.00 41.28 117 ALA A N 1
ATOM 947 C CA . ALA A 1 117 ? -23.059 14.537 -62.166 1.00 41.28 117 ALA A CA 1
ATOM 948 C C . ALA A 1 117 ? -22.485 15.602 -63.118 1.00 41.28 117 ALA A C 1
ATOM 950 O O . ALA A 1 117 ? -23.232 16.432 -63.633 1.00 41.28 117 ALA A O 1
ATOM 951 N N . GLN A 1 118 ? -21.185 15.482 -63.402 1.00 42.16 118 GLN A N 1
ATOM 952 C CA . GLN A 1 118 ? -20.482 15.874 -64.638 1.00 42.16 118 GLN A CA 1
ATOM 953 C C . GLN A 1 118 ? -19.081 15.240 -64.541 1.00 42.16 118 GLN A C 1
ATOM 955 O O . GLN A 1 118 ? -18.319 15.571 -63.643 1.00 42.16 118 GLN A O 1
ATOM 960 N N . THR A 1 119 ? -18.776 14.129 -65.215 1.00 36.38 119 THR A N 1
ATOM 961 C CA . THR A 1 119 ? -18.476 13.963 -66.652 1.00 36.38 119 THR A CA 1
ATOM 962 C C . THR A 1 119 ? -17.391 14.914 -67.154 1.00 36.38 119 THR A C 1
ATOM 964 O O . THR A 1 119 ? -17.685 16.039 -67.547 1.00 36.38 119 THR A O 1
ATOM 967 N N . LYS A 1 120 ? -16.155 14.409 -67.260 1.00 34.03 120 LYS A N 1
ATOM 968 C CA . LYS A 1 120 ? -15.276 14.707 -68.396 1.00 34.03 120 LYS A CA 1
ATOM 969 C C . LYS A 1 120 ? -14.329 13.535 -68.649 1.00 34.03 120 LYS A C 1
ATOM 971 O O . LYS A 1 120 ? -13.543 13.156 -67.788 1.00 34.03 120 LYS A O 1
ATOM 976 N N . ALA A 1 121 ? -14.479 12.953 -69.832 1.00 35.84 121 ALA A N 1
ATOM 977 C CA . ALA A 1 121 ? -13.661 11.885 -70.374 1.00 35.84 121 ALA A CA 1
ATOM 978 C C . ALA A 1 121 ? -12.301 12.415 -70.853 1.00 35.84 121 ALA A C 1
ATOM 980 O O . ALA A 1 121 ? -12.226 13.516 -71.401 1.00 35.84 121 ALA A O 1
ATOM 981 N N . GLN A 1 122 ? -11.267 11.583 -70.735 1.00 34.38 122 GLN A N 1
ATOM 982 C CA . GLN A 1 122 ? -10.191 11.503 -71.718 1.00 34.38 122 GLN A CA 1
ATOM 983 C C . GLN A 1 122 ? -9.949 10.025 -72.019 1.00 34.38 122 GLN A C 1
ATOM 985 O O . GLN A 1 122 ? -9.705 9.224 -71.120 1.00 34.38 122 GLN A O 1
ATOM 990 N N . ALA A 1 123 ? -10.097 9.686 -73.294 1.00 31.61 123 ALA A N 1
ATOM 991 C CA . ALA A 1 123 ? -9.815 8.391 -73.875 1.00 31.61 123 ALA A CA 1
ATOM 992 C C . ALA A 1 123 ? -8.614 8.559 -74.806 1.00 31.61 123 ALA A C 1
ATOM 994 O O . ALA A 1 123 ? -8.663 9.433 -75.666 1.00 31.61 123 ALA A O 1
ATOM 995 N N . VAL A 1 124 ? -7.597 7.705 -74.668 1.00 31.25 124 VAL A N 1
ATOM 996 C CA . VAL A 1 124 ? -6.732 7.2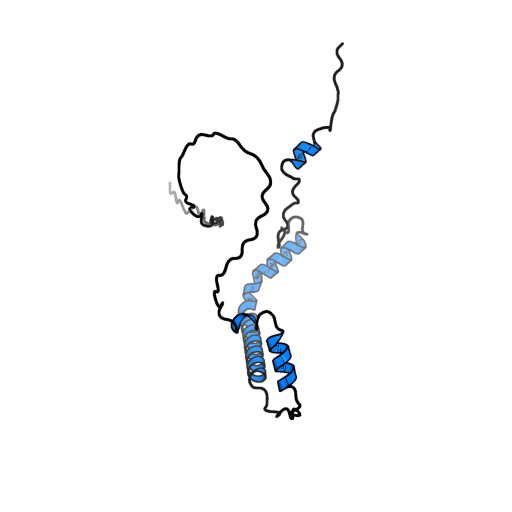57 -75.770 1.00 31.25 124 VAL A CA 1
ATOM 997 C C . VAL A 1 124 ? -6.380 5.786 -75.500 1.00 31.25 124 VAL A C 1
ATOM 999 O O . VAL A 1 124 ? -5.648 5.500 -74.562 1.00 31.25 124 VAL A O 1
ATOM 1002 N N . ALA A 1 125 ? -7.038 4.908 -76.276 1.00 30.33 125 ALA A N 1
ATOM 1003 C CA . ALA A 1 125 ? -6.570 3.709 -77.007 1.00 30.33 125 ALA A CA 1
ATOM 1004 C C . ALA A 1 125 ? -5.602 2.706 -76.316 1.00 30.33 125 ALA A C 1
ATOM 1006 O O . ALA A 1 125 ? -4.637 3.113 -75.695 1.00 30.33 125 ALA A O 1
ATOM 1007 N N . ALA A 1 126 ? -5.698 1.374 -76.434 1.00 32.53 126 ALA A N 1
ATOM 1008 C CA . ALA A 1 126 ? -6.504 0.466 -77.252 1.00 32.53 126 ALA A CA 1
ATOM 1009 C C . ALA A 1 126 ? -6.572 -0.941 -76.592 1.00 32.53 126 ALA A C 1
ATOM 1011 O O . ALA A 1 126 ? -5.686 -1.339 -75.842 1.00 32.53 126 ALA A O 1
ATOM 1012 N N . THR A 1 127 ? -7.654 -1.659 -76.891 1.00 28.88 127 THR A N 1
ATOM 1013 C CA . THR A 1 1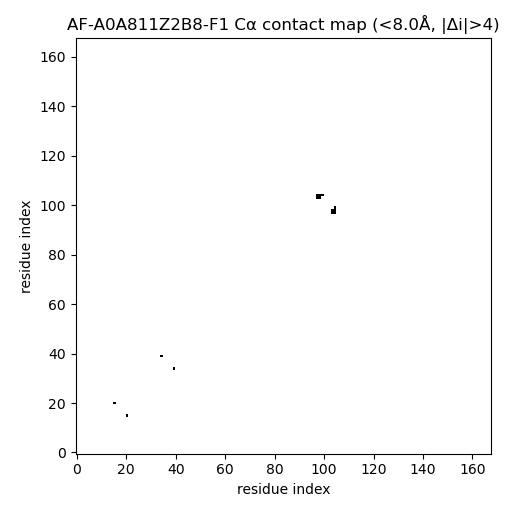27 ? -8.034 -3.065 -76.601 1.00 28.88 127 THR A CA 1
ATOM 1014 C C . THR A 1 127 ? -7.232 -4.094 -77.447 1.00 28.88 127 THR A C 1
ATOM 1016 O O . THR A 1 127 ? -6.512 -3.634 -78.331 1.00 28.88 127 THR A O 1
ATOM 1019 N N . PRO A 1 128 ? -7.347 -5.450 -77.285 1.00 43.06 128 PRO A N 1
ATOM 1020 C CA . PRO A 1 128 ? -8.472 -6.215 -76.713 1.00 43.06 128 PRO A CA 1
ATOM 1021 C C . PRO A 1 128 ? -8.164 -7.418 -75.781 1.00 43.06 128 PRO A C 1
ATOM 1023 O O . PRO A 1 128 ? -7.046 -7.897 -75.638 1.00 43.06 128 PRO A O 1
ATOM 1026 N N . ALA A 1 129 ? -9.256 -7.869 -75.151 1.00 32.69 129 ALA A N 1
ATOM 1027 C CA . ALA A 1 129 ? -9.462 -8.999 -74.231 1.00 32.69 129 ALA A CA 1
ATOM 1028 C C . ALA A 1 129 ? -9.531 -10.375 -74.976 1.00 32.69 129 ALA A C 1
ATOM 1030 O O . ALA A 1 129 ? -9.368 -10.353 -76.198 1.00 32.69 129 ALA A O 1
ATOM 1031 N N . PRO A 1 130 ? -9.785 -11.556 -74.339 1.00 42.53 130 PRO A N 1
ATOM 1032 C CA . PRO A 1 130 ? -10.962 -11.830 -73.487 1.00 42.53 130 PRO A CA 1
ATOM 1033 C C . PRO A 1 130 ? -10.727 -12.673 -72.205 1.00 42.53 130 PRO A C 1
ATOM 1035 O O . PRO A 1 130 ? -9.745 -13.391 -72.053 1.00 42.53 130 PRO A O 1
ATOM 1038 N N . ALA A 1 131 ? -11.692 -12.574 -71.281 1.00 34.19 131 ALA A N 1
ATOM 1039 C CA . ALA A 1 131 ? -11.873 -13.423 -70.092 1.00 34.19 131 ALA A CA 1
ATOM 1040 C C . ALA A 1 131 ? -12.494 -14.802 -70.450 1.00 34.19 131 ALA A C 1
ATOM 1042 O O . ALA A 1 131 ? -12.878 -14.995 -71.606 1.00 34.19 131 ALA A O 1
ATOM 1043 N N . PRO A 1 132 ? -12.673 -15.738 -69.484 1.00 44.44 132 PRO A N 1
ATOM 1044 C CA . PRO A 1 132 ? -13.953 -15.728 -68.752 1.00 44.44 132 PRO A CA 1
ATOM 1045 C C . PRO A 1 132 ? -13.937 -16.153 -67.256 1.00 44.44 132 PRO A C 1
ATOM 1047 O O . PRO A 1 132 ? -13.197 -17.026 -66.822 1.00 44.44 132 PRO A O 1
ATOM 1050 N N . ALA A 1 133 ? -14.829 -15.485 -66.513 1.00 29.34 133 ALA A N 1
ATOM 1051 C CA . ALA A 1 133 ? -15.733 -15.885 -65.415 1.00 29.34 133 ALA A CA 1
ATOM 1052 C C . ALA A 1 133 ? -15.545 -17.157 -64.539 1.00 29.34 133 ALA A C 1
ATOM 1054 O O . ALA A 1 133 ? -15.448 -18.275 -65.032 1.00 29.34 133 ALA A O 1
ATOM 1055 N N . SER A 1 134 ? -15.744 -16.972 -63.221 1.00 37.38 134 SER A N 1
ATOM 1056 C CA . SER A 1 134 ? -16.643 -17.741 -62.306 1.00 37.38 134 SER A CA 1
ATOM 1057 C C . SER A 1 134 ? -16.669 -17.034 -60.921 1.00 37.38 134 SER A C 1
ATOM 1059 O O . SER A 1 134 ? -15.618 -16.632 -60.434 1.00 37.38 134 SER A O 1
ATOM 1061 N N . THR A 1 135 ? -17.786 -16.507 -60.379 1.00 24.28 135 THR A N 1
ATOM 1062 C CA . THR A 1 135 ? -18.858 -17.130 -59.539 1.00 24.28 135 THR A CA 1
ATOM 1063 C C . THR A 1 135 ? -18.296 -18.064 -58.443 1.00 24.28 135 THR A C 1
ATOM 1065 O O . THR A 1 135 ? -17.593 -19.004 -58.771 1.00 24.28 135 THR A O 1
ATOM 1068 N N . HIS A 1 136 ? -18.455 -17.878 -57.119 1.00 34.81 136 HIS A N 1
ATOM 1069 C CA . HIS A 1 136 ? -19.648 -17.736 -56.257 1.00 34.81 136 HIS A CA 1
ATOM 1070 C C . HIS A 1 136 ? -19.236 -17.174 -54.860 1.00 34.81 136 HIS A C 1
ATOM 1072 O O . HIS A 1 136 ? -18.154 -17.473 -54.374 1.00 34.81 136 HIS A O 1
ATOM 1078 N N . ALA A 1 137 ? -19.956 -16.196 -54.291 1.00 28.34 137 ALA A N 1
ATOM 1079 C CA . ALA A 1 137 ? -20.934 -16.302 -53.183 1.00 28.34 137 ALA A CA 1
ATOM 1080 C C . ALA A 1 137 ? -20.414 -16.768 -51.797 1.00 28.34 137 ALA A C 1
ATOM 1082 O O . ALA A 1 137 ? -20.001 -17.909 -51.650 1.00 28.34 137 ALA A O 1
ATOM 1083 N N . ALA A 1 138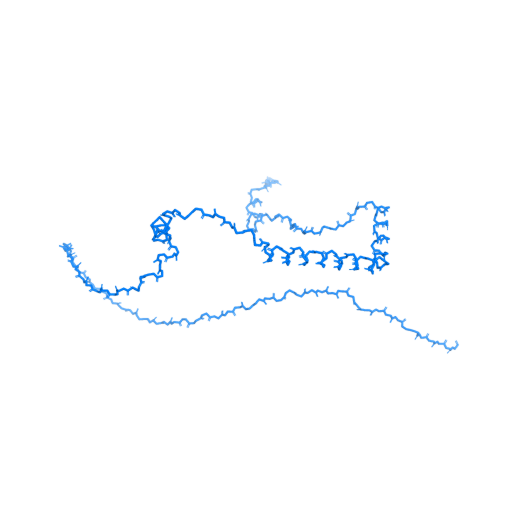 ? -20.555 -15.908 -50.770 1.00 30.84 138 ALA A N 1
ATOM 1084 C CA . ALA A 1 138 ? -21.349 -16.141 -49.540 1.00 30.84 138 ALA A CA 1
ATOM 1085 C C . ALA A 1 138 ? -20.863 -15.310 -48.325 1.00 30.84 138 ALA A C 1
ATOM 1087 O O . ALA A 1 138 ? -19.675 -15.153 -48.064 1.00 30.84 138 ALA A O 1
ATOM 1088 N N . GLN A 1 139 ? -21.837 -14.760 -47.600 1.00 33.09 139 GLN A N 1
ATOM 1089 C CA . GLN A 1 139 ? -21.764 -13.862 -46.437 1.00 33.09 139 GLN A CA 1
ATOM 1090 C C . GLN A 1 139 ? -21.581 -14.674 -45.118 1.00 33.09 139 GLN A C 1
ATOM 1092 O O . GLN A 1 139 ? -22.026 -15.813 -45.072 1.00 33.09 139 GLN A O 1
ATOM 1097 N N . VAL A 1 140 ? -20.764 -14.230 -44.132 1.00 30.84 140 VAL A N 1
ATOM 1098 C CA . VAL A 1 140 ? -21.108 -13.618 -42.796 1.00 30.84 140 VAL A CA 1
ATOM 1099 C C . VAL A 1 140 ? -22.012 -14.526 -41.908 1.00 30.84 140 VAL A C 1
ATOM 1101 O O . VAL A 1 140 ? -23.000 -14.999 -42.454 1.00 30.84 140 VAL A O 1
ATOM 1104 N N . PRO A 1 141 ? -21.788 -14.764 -40.576 1.00 40.66 141 PRO A N 1
ATOM 1105 C CA . PRO A 1 141 ? -21.576 -13.734 -39.540 1.00 40.66 141 PRO A CA 1
ATOM 1106 C C . PRO A 1 141 ? -20.641 -14.024 -38.341 1.00 40.66 141 PRO A C 1
ATOM 1108 O O . PRO A 1 141 ? -20.261 -15.141 -38.012 1.00 40.66 141 PRO A O 1
ATOM 1111 N N . LYS A 1 142 ? -20.346 -12.915 -37.647 1.00 30.38 142 LYS A N 1
ATOM 1112 C CA . LYS A 1 142 ? -19.816 -12.783 -36.281 1.00 30.38 142 LYS A CA 1
ATOM 1113 C C . LYS A 1 142 ? -20.765 -13.366 -35.227 1.00 30.38 142 LYS A C 1
ATOM 1115 O O . LYS A 1 142 ? -21.968 -13.131 -35.296 1.00 30.38 142 LYS A O 1
ATOM 1120 N N . SER A 1 143 ? -20.193 -13.920 -34.160 1.00 27.70 143 SER A N 1
ATOM 1121 C CA . SER A 1 143 ? -20.833 -14.006 -32.844 1.00 27.70 143 SER A CA 1
ATOM 1122 C C . SER A 1 143 ? -19.851 -13.619 -31.717 1.00 27.70 143 SER A C 1
ATOM 1124 O O . SER A 1 143 ? -18.635 -13.685 -31.912 1.00 27.70 143 SER A O 1
ATOM 1126 N N . PRO A 1 144 ? -20.358 -13.112 -30.575 1.00 31.91 144 PRO A N 1
ATOM 1127 C CA . PRO A 1 144 ? -19.606 -12.326 -29.595 1.00 31.91 144 PRO A CA 1
ATOM 1128 C C . PRO A 1 144 ? -19.231 -13.155 -28.357 1.00 31.91 144 PRO A C 1
ATOM 1130 O O . PRO A 1 144 ? -20.084 -13.823 -27.778 1.00 31.91 144 PRO A O 1
ATOM 1133 N N . GLN A 1 145 ? -17.978 -13.083 -27.900 1.00 34.03 145 GLN A N 1
ATOM 1134 C CA . GLN A 1 145 ? -17.575 -13.704 -26.634 1.00 34.03 145 GLN A CA 1
ATOM 1135 C C . GLN A 1 145 ? -17.696 -12.712 -25.469 1.00 34.03 145 GLN A C 1
ATOM 1137 O O . GLN A 1 145 ? -17.093 -11.639 -25.465 1.00 34.03 145 GLN A O 1
ATOM 1142 N N . ALA A 1 146 ? -18.531 -13.102 -24.506 1.00 31.61 146 ALA A N 1
ATOM 1143 C CA . ALA A 1 146 ? -18.768 -12.472 -23.214 1.00 31.61 146 ALA A CA 1
ATOM 1144 C C . ALA A 1 146 ? -17.562 -12.656 -22.257 1.00 31.61 146 ALA A C 1
ATOM 1146 O O . ALA A 1 146 ? -16.736 -13.544 -22.477 1.00 31.61 146 ALA A O 1
ATOM 1147 N N . PRO A 1 147 ? -17.434 -11.821 -21.206 1.00 35.22 147 PRO A N 1
ATOM 1148 C CA . PRO A 1 147 ? -16.235 -11.749 -20.375 1.00 35.22 147 PRO A CA 1
ATOM 1149 C C . PRO A 1 147 ? -16.112 -12.938 -19.416 1.00 35.22 147 PRO A C 1
ATOM 1151 O O . PRO A 1 147 ? -17.021 -13.233 -18.641 1.00 35.22 147 PRO A O 1
ATOM 1154 N N . THR A 1 148 ? -14.946 -13.582 -19.427 1.00 32.94 148 THR A N 1
ATOM 1155 C CA . THR A 1 148 ? -14.569 -14.618 -18.465 1.00 32.94 148 THR A CA 1
ATOM 1156 C C . THR A 1 148 ? -14.486 -14.020 -17.059 1.00 32.94 148 THR A C 1
ATOM 1158 O O . THR A 1 148 ? -13.669 -13.139 -16.789 1.00 32.94 148 THR A O 1
ATOM 1161 N N . ALA A 1 149 ? -15.342 -14.506 -16.162 1.00 30.81 149 ALA A N 1
ATOM 1162 C CA . ALA A 1 149 ? -15.272 -14.250 -14.734 1.00 30.81 149 ALA A CA 1
ATOM 1163 C C . ALA A 1 149 ? -13.992 -14.883 -14.157 1.00 30.81 149 ALA A C 1
ATOM 1165 O O . ALA A 1 149 ? -13.802 -16.095 -14.239 1.00 30.81 149 ALA A O 1
ATOM 1166 N N . CYS A 1 150 ? -13.113 -14.069 -13.571 1.00 31.61 150 CYS A N 1
ATOM 1167 C CA . CYS A 1 150 ? -12.014 -14.561 -12.745 1.00 31.61 150 CYS A CA 1
ATOM 1168 C C . CYS A 1 150 ? -12.580 -14.987 -11.387 1.00 31.61 150 CYS A C 1
ATOM 1170 O O . CYS A 1 150 ? -13.074 -14.154 -10.628 1.00 31.61 150 CYS A O 1
ATOM 1172 N N . GLN A 1 151 ? -12.508 -16.284 -11.105 1.00 34.19 151 GLN A N 1
ATOM 1173 C CA . GLN A 1 151 ? -12.818 -16.867 -9.807 1.00 34.19 151 GLN A CA 1
ATOM 1174 C C . GLN A 1 151 ? -11.807 -16.369 -8.761 1.00 34.19 151 GLN A C 1
ATOM 1176 O O . GLN A 1 151 ? -10.594 -16.475 -8.944 1.00 34.19 151 GLN A O 1
ATOM 1181 N N . CYS A 1 152 ? -12.320 -15.790 -7.676 1.00 33.00 152 CYS A N 1
ATOM 1182 C CA . CYS A 1 152 ? -11.578 -15.562 -6.443 1.00 33.00 152 CYS A CA 1
ATOM 1183 C C . CYS A 1 152 ? -11.717 -16.824 -5.588 1.00 33.00 152 CYS A C 1
ATOM 1185 O O . CYS A 1 152 ? -12.799 -17.097 -5.079 1.00 33.00 152 CYS A O 1
ATOM 1187 N N . GLU A 1 153 ? -10.638 -17.583 -5.424 1.00 39.00 153 GLU A N 1
ATOM 1188 C CA . GLU A 1 153 ? -10.598 -18.687 -4.464 1.00 39.00 153 GLU A CA 1
ATOM 1189 C C . GLU A 1 153 ? -10.385 -18.119 -3.051 1.00 39.00 153 GLU A C 1
ATOM 1191 O O . GLU A 1 153 ? -9.262 -17.861 -2.607 1.00 39.00 153 GLU A O 1
ATOM 1196 N N . ASP A 1 154 ? -11.495 -17.890 -2.350 1.00 34.19 154 ASP A N 1
ATOM 1197 C CA . ASP A 1 154 ? -11.545 -17.614 -0.916 1.00 34.19 154 ASP A CA 1
ATOM 1198 C C . ASP A 1 154 ? -11.266 -18.906 -0.127 1.00 34.19 154 ASP A C 1
ATOM 1200 O O . ASP A 1 154 ? -12.162 -19.634 0.295 1.00 34.19 154 ASP A O 1
ATOM 1204 N N . GLY A 1 155 ? -9.990 -19.211 0.104 1.00 40.69 155 GLY A N 1
ATOM 1205 C CA . GLY A 1 155 ? -9.588 -20.348 0.932 1.00 40.69 155 GLY A CA 1
ATOM 1206 C C . GLY A 1 155 ? -9.805 -20.109 2.430 1.00 40.69 155 GLY A C 1
ATOM 1207 O O . GLY A 1 155 ? -8.835 -19.795 3.121 1.00 40.69 155 GLY A O 1
ATOM 1208 N N . ARG A 1 156 ? -11.036 -20.286 2.947 1.00 42.78 156 ARG A N 1
ATOM 1209 C CA . ARG A 1 156 ? -11.325 -20.588 4.373 1.00 42.78 156 ARG A CA 1
ATOM 1210 C C . ARG A 1 156 ? -12.694 -21.249 4.609 1.00 42.78 156 ARG A C 1
ATOM 1212 O O . ARG A 1 156 ? -13.669 -20.535 4.777 1.00 42.78 156 ARG A O 1
ATOM 1219 N N . THR A 1 157 ? -12.699 -22.567 4.813 1.00 40.06 157 THR A N 1
ATOM 1220 C CA . THR A 1 157 ? -13.577 -23.368 5.712 1.00 40.06 157 THR A CA 1
ATOM 1221 C C . THR A 1 157 ? -13.125 -24.824 5.550 1.00 40.06 157 THR A C 1
ATOM 1223 O O . THR A 1 157 ? -12.934 -25.244 4.420 1.00 40.06 157 THR A O 1
ATOM 1226 N N . GLY A 1 158 ? -12.901 -25.694 6.525 1.00 37.59 158 GLY A N 1
ATOM 1227 C CA . GLY A 1 158 ? -12.996 -25.724 7.976 1.00 37.59 158 GLY A CA 1
ATOM 1228 C C . GLY A 1 158 ? -12.728 -27.195 8.332 1.00 37.59 158 GLY A C 1
ATOM 1229 O O . GLY A 1 158 ? -13.291 -28.072 7.691 1.00 37.59 158 GLY A O 1
ATOM 1230 N N . MET A 1 159 ? -11.836 -27.488 9.279 1.00 34.12 159 MET A N 1
ATOM 1231 C CA . MET A 1 159 ? -11.636 -28.864 9.750 1.00 34.12 159 MET A CA 1
ATOM 1232 C C . MET A 1 159 ? -11.570 -28.839 11.273 1.00 34.12 159 MET A C 1
ATOM 1234 O O . MET A 1 159 ? -10.526 -28.619 11.879 1.00 34.12 159 MET A O 1
ATOM 1238 N N . THR A 1 160 ? -12.738 -28.982 11.883 1.00 45.09 160 THR A N 1
ATOM 1239 C CA . THR A 1 160 ? -12.914 -29.391 13.275 1.00 45.09 160 THR A CA 1
ATOM 1240 C C . THR A 1 160 ? -13.019 -30.914 13.302 1.00 45.09 160 THR A C 1
ATOM 1242 O O . THR A 1 160 ? -13.965 -31.431 12.708 1.00 45.09 160 THR A O 1
ATOM 1245 N N . PRO A 1 161 ? -12.143 -31.660 13.990 1.00 51.78 161 PRO A N 1
ATOM 1246 C CA . PRO A 1 161 ? -12.494 -32.996 14.436 1.00 51.78 161 PRO A CA 1
ATOM 1247 C C . PRO A 1 161 ? -13.153 -32.893 15.814 1.00 51.78 161 PRO A C 1
ATOM 1249 O O . PRO A 1 161 ? -12.537 -32.468 16.792 1.00 51.78 161 PRO A O 1
ATOM 1252 N N . GLY A 1 162 ? -14.446 -33.214 15.843 1.00 41.25 162 GLY A N 1
ATOM 1253 C CA . GLY A 1 162 ? -15.227 -33.378 17.059 1.00 41.25 162 GLY A CA 1
ATOM 1254 C C . GLY A 1 162 ? -14.850 -34.645 17.828 1.00 41.25 162 GLY A C 1
ATOM 1255 O O . GLY A 1 162 ? -14.231 -35.561 17.292 1.00 41.25 162 GLY A O 1
ATOM 1256 N N . LEU A 1 163 ? -15.251 -34.628 19.099 1.00 46.16 163 LEU A N 1
ATOM 1257 C CA . LEU A 1 163 ? -15.266 -35.719 20.071 1.00 46.16 163 LEU A CA 1
ATOM 1258 C C . LEU A 1 163 ? -15.459 -37.115 19.454 1.00 46.16 163 LEU A C 1
ATOM 1260 O O . LEU A 1 163 ? -16.484 -37.366 18.824 1.00 46.16 163 LEU A O 1
ATOM 1264 N N . LEU A 1 164 ? -14.575 -38.049 19.810 1.00 44.19 164 LEU A N 1
ATOM 1265 C CA . LEU A 1 164 ? -14.953 -39.448 19.990 1.00 44.19 164 LEU A CA 1
ATOM 1266 C C . LEU A 1 164 ? -14.578 -39.879 21.411 1.00 44.19 164 LEU A C 1
ATOM 1268 O O . LEU A 1 164 ? -13.407 -40.007 21.764 1.00 44.19 164 LEU A O 1
ATOM 1272 N N . SER A 1 165 ? -15.611 -40.048 22.224 1.00 45.56 165 SER A N 1
ATOM 1273 C CA . SER A 1 165 ? -15.600 -40.719 23.516 1.00 45.56 165 SER A CA 1
ATOM 1274 C C . SER A 1 165 ? -15.446 -42.224 23.279 1.00 45.56 165 SER A C 1
ATOM 1276 O O . SER A 1 165 ? -16.215 -42.787 22.503 1.00 45.56 165 SER A O 1
ATOM 1278 N N . ALA A 1 166 ? -14.515 -42.885 23.965 1.00 54.00 166 ALA A N 1
ATOM 1279 C CA . ALA A 1 166 ? -14.474 -44.342 24.055 1.00 54.00 166 ALA A CA 1
ATOM 1280 C C . ALA A 1 166 ? -14.290 -44.741 25.523 1.00 54.00 166 ALA A C 1
ATOM 1282 O O . ALA A 1 166 ? -13.269 -44.446 26.139 1.00 54.00 166 ALA A O 1
ATOM 1283 N N . TRP A 1 167 ? -15.336 -45.351 26.075 1.00 44.88 167 TRP A N 1
ATOM 1284 C CA . TRP A 1 167 ? -15.271 -46.238 27.229 1.00 44.88 167 TRP A CA 1
ATOM 1285 C C . TRP A 1 167 ? -14.862 -47.626 26.724 1.00 44.88 167 TRP A C 1
ATOM 1287 O O . TRP A 1 167 ? -15.555 -48.161 25.857 1.00 44.88 167 TRP A O 1
ATOM 1297 N N . ALA A 1 168 ? -13.774 -48.174 27.265 1.00 47.75 168 ALA A N 1
ATOM 1298 C CA . ALA A 1 168 ? -13.517 -49.592 27.542 1.00 47.75 168 ALA A CA 1
ATOM 1299 C C . ALA A 1 168 ? -12.187 -49.687 28.300 1.00 47.75 168 ALA A C 1
ATOM 1301 O O . ALA A 1 168 ? -11.193 -49.123 27.788 1.00 47.75 168 ALA A O 1
#

Foldseek 3Di:
DDDDDPDDPDCVVVVCPVVHDDDDDDDPDDDCPPPDPVVVVVVVVVVVCPVVCVVVVVVVVVVVVVVVVVVVVPVVVDDPPPPPDPDDDCPVVVVVVQCPDPVNVVVPDDDDDDDDDDDDDDDDDDDDDDDDDDDDDDDDDDDDDDDDDDDDPPPDDDDDDDDDDDDD

pLDDT: mean 70.41, std 26.42, range [24.28, 98.25]